Protein AF-A0A7X2PN90-F1 (afdb_monomer_lite)

Foldseek 3Di:
DDDDDDDDDDPPPPDDPDDDDPDPPPDDDPPDDPDDDDDDPQKDFPDDDDDDDPPWDDADAPDPLRPVNPVDDPTDPDDPDADPVGDDDGMDGDD

Structure (mmCIF, N/CA/C/O backbone):
data_AF-A0A7X2PN90-F1
#
_entry.id   AF-A0A7X2PN90-F1
#
loop_
_atom_site.group_PDB
_atom_site.id
_atom_site.type_symbol
_atom_site.label_atom_id
_atom_site.label_alt_id
_atom_site.label_comp_id
_atom_site.label_asym_id
_atom_site.label_entity_id
_atom_site.label_seq_id
_atom_site.pdbx_PDB_ins_code
_atom_site.Cartn_x
_atom_site.Cartn_y
_atom_site.Cartn_z
_atom_site.occupancy
_atom_site.B_iso_or_equiv
_atom_site.auth_seq_id
_atom_site.auth_comp_id
_atom_site.auth_asym_id
_atom_site.auth_atom_id
_atom_site.pdbx_PDB_model_num
ATOM 1 N N . MET A 1 1 ? 35.317 -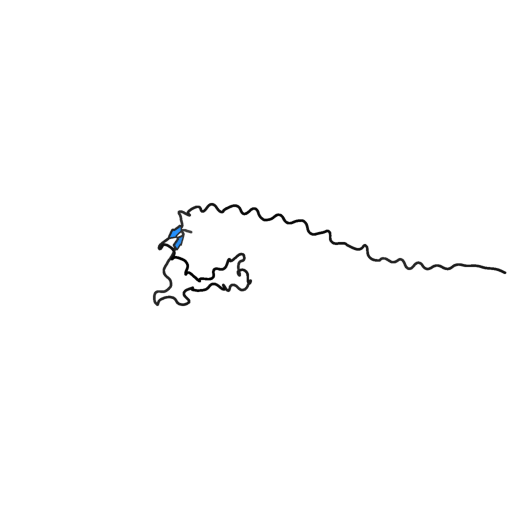1.482 -92.744 1.00 43.72 1 MET A N 1
ATOM 2 C CA . MET A 1 1 ? 36.182 -0.741 -91.798 1.00 43.72 1 MET A CA 1
ATOM 3 C C . MET A 1 1 ? 35.597 0.644 -91.556 1.00 43.72 1 MET A C 1
ATOM 5 O O . MET A 1 1 ? 35.671 1.462 -92.455 1.00 43.72 1 MET A O 1
ATOM 9 N N . ASN A 1 2 ? 34.973 0.887 -90.400 1.00 38.34 2 ASN A N 1
ATOM 10 C CA . ASN A 1 2 ? 35.325 1.986 -89.486 1.00 38.34 2 ASN A CA 1
ATOM 11 C C . ASN A 1 2 ? 34.387 1.979 -88.273 1.00 38.34 2 ASN A C 1
ATOM 13 O O . ASN A 1 2 ? 33.176 2.124 -88.394 1.00 38.34 2 ASN A O 1
ATOM 17 N N . ARG A 1 3 ? 34.988 1.752 -87.102 1.00 48.03 3 ARG A N 1
ATOM 18 C CA . ARG A 1 3 ? 34.356 1.665 -85.785 1.00 48.03 3 ARG A CA 1
ATOM 19 C C . ARG A 1 3 ? 34.327 3.053 -85.143 1.00 48.03 3 ARG A C 1
ATOM 21 O O . ARG A 1 3 ? 35.382 3.670 -85.040 1.00 48.03 3 ARG A O 1
ATOM 28 N N . ARG A 1 4 ? 33.168 3.481 -84.642 1.00 51.44 4 ARG A N 1
ATOM 29 C CA . ARG A 1 4 ? 32.982 4.479 -83.566 1.00 51.44 4 ARG A CA 1
ATOM 30 C C . ARG A 1 4 ? 31.660 4.104 -82.883 1.00 51.44 4 ARG A C 1
ATOM 32 O O . ARG A 1 4 ? 30.609 4.323 -83.459 1.00 51.44 4 ARG A O 1
ATOM 39 N N . SER A 1 5 ? 31.634 3.219 -81.885 1.00 47.72 5 SER A N 1
ATOM 40 C CA . SER A 1 5 ? 31.981 3.447 -80.474 1.00 47.72 5 SER A CA 1
ATOM 41 C C . SER A 1 5 ? 31.475 4.789 -79.952 1.00 47.72 5 SER A C 1
ATOM 43 O O . SER A 1 5 ? 32.038 5.818 -80.313 1.00 47.72 5 SER A O 1
ATOM 45 N N . LEU A 1 6 ? 30.423 4.752 -79.130 1.00 46.47 6 LEU A N 1
ATOM 46 C CA . LEU A 1 6 ? 30.446 5.219 -77.738 1.00 46.47 6 LEU A CA 1
ATOM 47 C C . LEU A 1 6 ? 29.140 4.786 -77.048 1.00 46.47 6 LEU A C 1
ATOM 49 O O . LEU A 1 6 ? 28.088 5.403 -77.180 1.00 46.47 6 LEU A O 1
ATOM 53 N N . LEU A 1 7 ? 29.238 3.668 -76.330 1.00 44.41 7 LEU A N 1
ATOM 54 C CA . LEU A 1 7 ? 28.416 3.377 -75.159 1.00 44.41 7 LEU A CA 1
ATOM 55 C C . LEU A 1 7 ? 28.849 4.338 -74.036 1.00 44.41 7 LEU A C 1
ATOM 57 O O . LEU A 1 7 ? 30.038 4.629 -73.928 1.00 44.41 7 LEU A O 1
ATOM 61 N N . PHE A 1 8 ? 27.923 4.796 -73.197 1.00 42.62 8 PHE A N 1
ATOM 62 C CA . PHE A 1 8 ? 27.816 4.382 -71.788 1.00 42.62 8 PHE A CA 1
ATOM 63 C C . PHE A 1 8 ? 26.934 5.347 -70.986 1.00 42.62 8 PHE A C 1
ATOM 65 O O . PHE A 1 8 ? 27.151 6.554 -70.927 1.00 42.62 8 PHE A O 1
ATOM 72 N N . SER A 1 9 ? 25.926 4.734 -70.371 1.00 47.31 9 SER A N 1
ATOM 73 C CA . SER A 1 9 ? 25.008 5.239 -69.360 1.00 47.31 9 SER A CA 1
ATOM 74 C C . SER A 1 9 ? 25.669 6.049 -68.250 1.00 47.31 9 SER A C 1
ATOM 76 O O . SER A 1 9 ? 26.688 5.626 -67.716 1.00 47.31 9 SER A O 1
ATOM 78 N N . SER A 1 10 ? 24.967 7.088 -67.792 1.00 41.19 10 SER A N 1
ATOM 79 C CA . SER A 1 10 ? 25.109 7.621 -66.433 1.00 41.19 10 SER A CA 1
ATOM 80 C C . SER A 1 10 ? 23.763 8.166 -65.940 1.00 41.19 10 SER A C 1
ATOM 82 O O . SER A 1 10 ? 23.533 9.372 -65.940 1.00 41.19 10 SER A O 1
ATOM 84 N N . LEU A 1 11 ? 22.856 7.279 -65.510 1.00 49.75 11 LEU A N 1
ATOM 85 C CA . LEU A 1 11 ? 21.875 7.661 -64.490 1.00 49.75 11 LEU A CA 1
ATOM 86 C C . LEU A 1 11 ? 22.663 7.823 -63.187 1.00 49.75 11 LEU A C 1
ATOM 88 O O . LEU A 1 11 ? 23.220 6.851 -62.678 1.00 49.75 11 LEU A O 1
ATOM 92 N N . ALA A 1 12 ? 22.737 9.043 -62.661 1.00 50.84 12 ALA A N 1
ATOM 93 C CA . ALA A 1 12 ? 23.284 9.281 -61.335 1.00 50.84 12 ALA A CA 1
ATOM 94 C C . ALA A 1 12 ? 22.371 8.604 -60.301 1.00 50.84 12 ALA A C 1
ATOM 96 O O . ALA A 1 12 ? 21.289 9.093 -59.982 1.00 50.84 12 ALA A O 1
ATOM 97 N N . VAL A 1 13 ? 22.800 7.442 -59.805 1.00 54.22 13 VAL A N 1
ATOM 98 C CA . VAL A 1 13 ? 22.166 6.736 -58.691 1.00 54.22 13 VAL A CA 1
ATOM 99 C C . VAL A 1 13 ? 22.410 7.556 -57.427 1.00 54.22 13 VAL A C 1
ATOM 101 O O . VAL A 1 13 ? 23.441 7.434 -56.770 1.00 54.22 13 VAL A O 1
ATOM 104 N N . TRP A 1 14 ? 21.461 8.419 -57.079 1.00 55.47 14 TRP A N 1
ATOM 105 C CA . TRP A 1 14 ? 21.341 8.931 -55.719 1.00 55.47 14 TRP A CA 1
ATOM 106 C C . TRP A 1 14 ? 20.651 7.840 -54.896 1.00 55.47 14 TRP A C 1
ATOM 108 O O . TRP A 1 14 ? 19.434 7.679 -54.948 1.00 55.47 14 TRP A O 1
ATOM 118 N N . GLY A 1 15 ? 21.435 7.001 -54.217 1.00 55.53 15 GLY A N 1
ATOM 119 C CA . GLY A 1 15 ? 20.893 5.807 -53.577 1.00 55.53 15 GLY A CA 1
ATOM 120 C C . GLY A 1 15 ? 21.736 5.263 -52.432 1.00 55.53 15 GLY A C 1
ATOM 121 O O . GLY A 1 15 ? 22.713 4.559 -52.652 1.00 55.53 15 GLY A O 1
ATOM 122 N N . GLN A 1 16 ? 21.236 5.503 -51.217 1.00 63.25 16 GLN A N 1
ATOM 123 C CA . GLN A 1 16 ? 21.323 4.599 -50.067 1.00 63.25 16 GLN A CA 1
ATOM 124 C C . GLN A 1 16 ? 22.711 4.432 -49.430 1.00 63.25 16 GLN A C 1
ATOM 126 O O . GLN A 1 16 ? 23.315 3.358 -49.459 1.00 63.25 16 GLN A O 1
ATOM 131 N N . LYS A 1 17 ? 23.174 5.464 -48.713 1.00 64.81 17 LYS A N 1
ATOM 132 C CA . LYS A 1 17 ? 24.120 5.225 -47.614 1.00 64.81 17 LYS A CA 1
ATOM 133 C C . LYS A 1 17 ? 23.375 4.370 -46.582 1.00 64.81 17 LYS A C 1
ATOM 135 O O . LYS A 1 17 ? 22.486 4.876 -45.905 1.00 64.81 17 LYS A O 1
ATOM 140 N N . LYS A 1 18 ? 23.667 3.065 -46.537 1.00 68.75 18 LYS A N 1
ATOM 141 C CA . LYS A 1 18 ? 23.066 2.122 -45.584 1.00 68.75 18 LYS A CA 1
ATOM 142 C C . LYS A 1 18 ? 23.316 2.644 -44.169 1.00 68.75 18 LYS A C 1
ATOM 144 O O . LYS A 1 18 ? 24.445 2.600 -43.688 1.00 68.75 18 LYS A O 1
ATOM 149 N N . PHE A 1 19 ? 22.281 3.183 -43.537 1.00 70.50 19 PHE A N 1
ATOM 150 C CA . PHE A 1 19 ? 22.318 3.540 -42.129 1.00 70.50 19 PHE A CA 1
ATOM 151 C C . PHE A 1 19 ? 22.220 2.237 -41.337 1.00 70.50 19 PHE A C 1
ATOM 153 O O . PHE A 1 19 ? 21.166 1.605 -41.299 1.00 70.50 19 PHE A O 1
ATOM 160 N N . ALA A 1 20 ? 23.351 1.785 -40.802 1.00 79.12 20 ALA A N 1
ATOM 161 C CA . ALA A 1 20 ? 23.383 0.698 -39.838 1.00 79.12 20 ALA A CA 1
ATOM 162 C C . ALA A 1 20 ? 23.222 1.323 -38.454 1.00 79.12 20 ALA A C 1
ATOM 164 O O . ALA A 1 20 ? 24.081 2.101 -38.037 1.00 79.12 20 ALA A O 1
ATOM 165 N N . ASP A 1 21 ? 22.115 1.011 -37.784 1.00 77.12 21 ASP A N 1
ATOM 166 C CA . ASP A 1 21 ? 21.889 1.431 -36.405 1.00 77.12 21 ASP A CA 1
ATOM 167 C C . ASP A 1 21 ? 22.997 0.819 -35.528 1.00 77.12 21 ASP A C 1
ATOM 169 O O . ASP A 1 21 ? 23.158 -0.411 -35.533 1.00 77.12 21 ASP A O 1
ATOM 173 N N . PRO A 1 22 ? 23.852 1.626 -34.870 1.00 81.25 22 PRO A N 1
ATOM 174 C CA . PRO A 1 22 ? 24.888 1.087 -34.003 1.00 81.25 22 PRO A CA 1
ATOM 175 C C . PRO A 1 22 ? 24.256 0.233 -32.903 1.00 81.25 22 PRO A C 1
ATOM 177 O O . PRO A 1 22 ? 23.155 0.512 -32.432 1.00 81.25 22 PRO A O 1
ATOM 180 N N . ALA A 1 23 ? 24.966 -0.817 -32.483 1.00 84.62 23 ALA A N 1
ATOM 181 C CA . ALA A 1 23 ? 24.485 -1.688 -31.418 1.00 84.62 23 ALA A CA 1
ATOM 182 C C . ALA A 1 23 ? 24.047 -0.847 -30.202 1.00 84.62 23 ALA A C 1
ATOM 184 O O . ALA A 1 23 ? 24.781 0.074 -29.819 1.00 84.62 23 ALA A O 1
ATOM 185 N N . PRO A 1 24 ? 22.880 -1.146 -29.596 1.00 80.56 24 PRO A N 1
ATOM 186 C CA . PRO A 1 24 ? 22.377 -0.365 -28.481 1.00 80.56 24 PRO A CA 1
ATOM 187 C C . PRO A 1 24 ? 23.433 -0.317 -27.371 1.00 80.56 24 PRO A C 1
ATOM 189 O O . PRO A 1 24 ? 24.101 -1.327 -27.107 1.00 80.56 24 PRO A O 1
ATOM 192 N N . PRO A 1 25 ? 23.622 0.844 -26.723 1.00 81.25 25 PRO A N 1
ATOM 193 C CA . PRO A 1 25 ? 24.583 0.959 -25.642 1.00 81.25 25 PRO A CA 1
ATOM 194 C C . PRO A 1 25 ? 24.231 -0.051 -24.548 1.00 81.25 25 PRO A C 1
ATOM 196 O O . PRO A 1 25 ? 23.062 -0.240 -24.207 1.00 81.25 25 PRO A O 1
ATOM 199 N N . LYS A 1 26 ? 25.250 -0.710 -23.985 1.00 83.88 26 LYS A N 1
ATOM 200 C CA . LYS A 1 26 ? 25.064 -1.586 -22.824 1.00 83.88 26 LYS A CA 1
ATOM 201 C C . LYS A 1 26 ? 24.516 -0.749 -21.669 1.00 83.88 26 LYS A C 1
ATOM 203 O O . LYS A 1 26 ? 25.249 0.033 -21.069 1.00 83.88 26 LYS A O 1
ATOM 208 N N . VAL A 1 27 ? 23.233 -0.916 -21.369 1.00 79.31 27 VAL A N 1
ATOM 209 C CA . VAL A 1 27 ? 22.592 -0.308 -20.202 1.00 79.31 27 VAL A CA 1
ATOM 210 C C . VAL A 1 27 ? 23.170 -0.944 -18.943 1.00 79.31 27 VAL A C 1
ATOM 212 O O . VAL A 1 27 ? 23.138 -2.164 -18.781 1.00 79.31 27 VAL A O 1
ATOM 215 N N . ALA A 1 28 ? 23.729 -0.116 -18.064 1.00 80.81 28 ALA A N 1
ATOM 216 C CA . ALA A 1 28 ? 24.122 -0.554 -16.735 1.00 80.81 28 ALA A CA 1
ATOM 217 C C . ALA A 1 28 ? 22.867 -0.917 -15.932 1.00 80.81 28 ALA A C 1
ATOM 219 O O . ALA A 1 28 ? 21.845 -0.233 -16.026 1.00 80.81 28 ALA A O 1
ATOM 220 N N . ALA A 1 29 ? 22.947 -1.979 -15.131 1.00 79.75 29 ALA A N 1
ATOM 221 C CA . ALA A 1 29 ? 21.902 -2.264 -14.160 1.00 79.75 29 ALA A CA 1
ATOM 222 C C . ALA A 1 29 ? 21.781 -1.074 -13.188 1.00 79.75 29 ALA A C 1
ATOM 224 O O . ALA A 1 29 ? 22.809 -0.518 -12.785 1.00 79.75 29 ALA A O 1
ATOM 225 N N . PRO A 1 30 ? 20.562 -0.661 -12.806 1.00 71.38 30 PRO A N 1
ATOM 226 C CA . PRO A 1 30 ? 20.404 0.371 -11.799 1.00 71.38 30 PRO A CA 1
ATOM 227 C C . PRO A 1 30 ? 21.024 -0.122 -10.491 1.00 71.38 30 PRO A C 1
ATOM 229 O O . PRO A 1 30 ? 20.673 -1.186 -9.980 1.00 71.38 30 PRO A O 1
ATOM 232 N N . ASN A 1 31 ? 21.950 0.663 -9.944 1.00 75.00 31 ASN A N 1
ATOM 233 C CA . ASN A 1 31 ? 22.457 0.438 -8.599 1.00 75.00 31 ASN A CA 1
ATOM 234 C C . ASN A 1 31 ? 21.307 0.736 -7.633 1.00 75.00 31 ASN A C 1
ATOM 236 O O . ASN A 1 31 ? 21.014 1.898 -7.351 1.00 75.00 31 ASN A O 1
ATOM 240 N N . GLY A 1 32 ? 20.612 -0.306 -7.176 1.00 66.12 32 GLY A N 1
ATOM 241 C CA . GLY A 1 32 ? 19.573 -0.172 -6.165 1.00 66.12 32 GLY A CA 1
ATOM 242 C C . GLY A 1 32 ? 20.192 0.373 -4.884 1.00 66.12 32 GLY A C 1
ATOM 243 O O . GLY A 1 32 ? 20.902 -0.343 -4.182 1.00 66.12 32 GLY A O 1
ATOM 244 N N . VAL A 1 33 ? 19.956 1.648 -4.583 1.00 69.38 33 VAL A N 1
ATOM 245 C CA . VAL A 1 33 ? 20.308 2.202 -3.276 1.00 69.38 33 VAL A CA 1
ATOM 246 C C . VAL A 1 33 ? 19.246 1.700 -2.297 1.00 69.38 33 VAL A C 1
ATOM 248 O O . VAL A 1 33 ? 18.061 1.952 -2.533 1.00 69.38 33 VAL A O 1
ATOM 251 N N . PRO A 1 34 ? 19.607 0.979 -1.221 1.00 71.38 34 PRO A N 1
ATOM 252 C CA . PRO A 1 34 ? 18.628 0.592 -0.219 1.00 71.38 34 PRO A CA 1
ATOM 253 C C . PRO A 1 34 ? 18.015 1.858 0.381 1.00 71.38 34 PRO A C 1
ATOM 255 O O . PRO A 1 34 ? 18.721 2.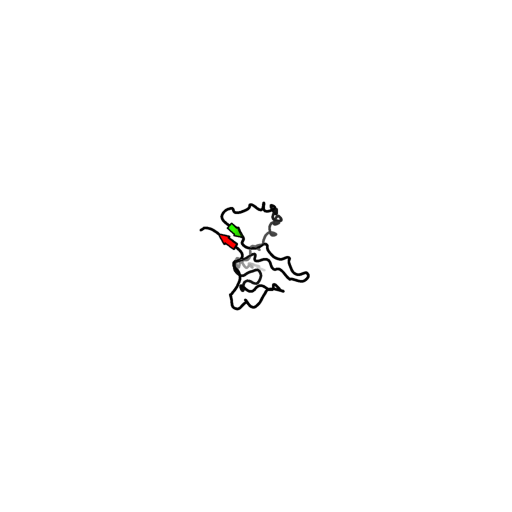728 0.895 1.00 71.38 34 PRO A O 1
ATOM 258 N N . ALA A 1 35 ? 16.692 1.979 0.285 1.00 73.75 35 ALA A N 1
ATOM 259 C CA . ALA A 1 35 ? 15.982 3.114 0.843 1.00 73.75 35 ALA A CA 1
ATOM 260 C C . ALA A 1 35 ? 16.129 3.094 2.371 1.00 73.75 35 ALA A C 1
ATOM 262 O O . ALA A 1 35 ? 15.676 2.164 3.042 1.00 73.75 35 ALA A O 1
ATOM 263 N N . VAL A 1 36 ? 16.764 4.122 2.935 1.00 79.94 36 VAL A N 1
ATOM 264 C CA . VAL A 1 36 ? 16.800 4.304 4.387 1.00 79.94 36 VAL A CA 1
ATOM 265 C C . VAL A 1 36 ? 15.419 4.779 4.825 1.00 79.94 36 VAL A C 1
ATOM 267 O O . VAL A 1 36 ? 15.009 5.900 4.527 1.00 79.94 36 VAL A O 1
ATOM 270 N N . VAL A 1 37 ? 14.684 3.914 5.524 1.00 79.56 37 VAL A N 1
ATOM 271 C CA . VAL A 1 37 ? 13.345 4.235 6.027 1.00 79.56 37 VAL A CA 1
ATOM 272 C C . VAL A 1 37 ? 13.470 5.262 7.152 1.00 79.56 37 VAL A C 1
ATOM 274 O O . VAL A 1 37 ? 13.832 4.926 8.279 1.00 79.56 37 VAL A O 1
ATOM 277 N N . LYS A 1 38 ? 13.159 6.527 6.856 1.00 84.56 38 LYS A N 1
ATOM 278 C CA . LYS A 1 38 ? 13.054 7.590 7.861 1.00 84.56 38 LYS A CA 1
ATOM 279 C C . LYS A 1 38 ? 11.604 7.717 8.318 1.00 84.56 38 LYS A C 1
ATOM 281 O O . LYS A 1 38 ? 10.700 7.847 7.496 1.00 84.56 38 LYS A O 1
ATOM 286 N N . ALA A 1 39 ? 11.378 7.694 9.629 1.00 85.56 39 ALA A N 1
ATOM 287 C CA . ALA A 1 39 ? 10.059 7.988 10.175 1.00 85.56 39 ALA A CA 1
ATOM 288 C C . ALA A 1 39 ? 9.683 9.447 9.875 1.00 85.56 39 ALA A C 1
ATOM 290 O O . ALA A 1 39 ? 10.492 10.351 10.094 1.00 85.56 39 ALA A O 1
ATOM 291 N N . ASN A 1 40 ? 8.459 9.668 9.394 1.00 87.62 40 ASN A N 1
ATOM 292 C CA . ASN A 1 40 ? 7.900 11.006 9.260 1.00 87.62 40 ASN A CA 1
ATOM 293 C C . ASN A 1 40 ? 7.204 11.395 10.582 1.00 87.62 40 ASN A C 1
ATOM 295 O O . ASN A 1 40 ? 6.203 10.757 10.917 1.00 87.62 40 ASN A O 1
ATOM 299 N N . PRO A 1 41 ? 7.708 12.388 11.343 1.00 90.50 41 PRO A N 1
ATOM 300 C CA . PRO A 1 41 ? 7.111 12.793 12.618 1.00 90.50 41 PRO A CA 1
ATOM 301 C C . PRO A 1 41 ? 5.722 13.429 12.465 1.00 90.50 41 PRO A C 1
ATOM 303 O O . PRO A 1 41 ? 4.945 13.414 13.414 1.00 90.50 41 PRO A O 1
ATOM 306 N N . GLU A 1 42 ? 5.390 13.947 11.283 1.00 93.94 42 GLU A N 1
ATOM 307 C CA . GLU A 1 42 ? 4.086 14.557 10.995 1.00 93.94 42 GLU A CA 1
ATOM 308 C C . GLU A 1 42 ? 3.007 13.512 10.691 1.00 93.94 42 GLU A C 1
ATOM 310 O O . GLU A 1 42 ? 1.820 13.834 10.691 1.00 93.94 42 GLU A O 1
ATOM 315 N N . ALA A 1 43 ? 3.401 12.257 10.441 1.00 93.31 43 ALA A N 1
ATOM 316 C CA . ALA A 1 43 ? 2.487 11.164 10.147 1.00 93.31 43 ALA A CA 1
ATOM 317 C C . ALA A 1 43 ? 2.116 10.401 11.426 1.00 93.31 43 ALA A C 1
ATOM 319 O O . ALA A 1 43 ? 2.937 9.706 12.037 1.00 93.31 43 ALA A O 1
ATOM 320 N N . LYS A 1 44 ? 0.840 10.455 11.802 1.00 93.88 44 LYS A N 1
ATOM 321 C CA . LYS A 1 44 ? 0.290 9.713 12.935 1.00 93.88 44 LYS A CA 1
ATOM 322 C C . LYS A 1 44 ? -0.417 8.457 12.444 1.00 93.88 44 LYS A C 1
ATOM 324 O O . LYS A 1 44 ? -1.306 8.508 11.603 1.00 93.88 44 LYS A O 1
ATOM 329 N N . ARG A 1 45 ? -0.035 7.302 12.994 1.00 93.44 45 ARG A N 1
ATOM 330 C CA . ARG A 1 45 ? -0.683 6.006 12.730 1.00 93.44 45 ARG A CA 1
ATOM 331 C C . ARG A 1 45 ? -1.655 5.683 13.860 1.00 93.44 45 ARG A C 1
ATOM 333 O O . ARG A 1 45 ? -1.267 5.733 15.023 1.00 93.44 45 ARG A O 1
ATOM 340 N N . HIS A 1 46 ? -2.878 5.286 13.525 1.00 94.12 46 HIS A N 1
ATOM 341 C CA . HIS A 1 46 ? -3.901 4.905 14.511 1.00 94.12 46 HIS A CA 1
ATOM 342 C C . HIS A 1 46 ? -3.908 3.401 14.797 1.00 94.12 46 HIS A C 1
ATOM 344 O O . HIS A 1 46 ? -4.388 2.966 15.842 1.00 94.12 46 HIS A O 1
ATOM 350 N N . LYS A 1 47 ? -3.366 2.589 13.880 1.00 89.94 47 LYS A N 1
ATOM 351 C CA . LYS A 1 47 ? -3.307 1.132 14.016 1.00 89.94 47 LYS A CA 1
ATOM 352 C C . LYS A 1 47 ? -2.061 0.559 13.343 1.00 89.94 47 LYS A C 1
ATOM 354 O O . LYS A 1 47 ? -1.642 1.027 12.286 1.00 89.94 47 LYS A O 1
ATOM 359 N N . LYS A 1 48 ? -1.488 -0.496 13.932 1.00 89.06 48 LYS A N 1
ATOM 360 C CA . LYS A 1 48 ? -0.443 -1.300 13.281 1.00 89.06 48 LYS A CA 1
ATOM 361 C C . LYS A 1 48 ? -1.042 -2.074 12.089 1.00 89.06 48 LYS A C 1
ATOM 363 O O . LYS A 1 48 ? -2.106 -2.674 12.260 1.00 89.06 48 LYS A O 1
ATOM 368 N N . PRO A 1 49 ? -0.377 -2.112 10.917 1.00 87.88 49 PRO A N 1
ATOM 369 C CA . PRO A 1 49 ? -0.812 -2.946 9.801 1.00 87.88 49 PRO A CA 1
ATOM 370 C C . PRO A 1 49 ? -0.935 -4.417 10.209 1.00 87.88 49 PRO A C 1
ATOM 372 O O . PRO A 1 49 ? -0.103 -4.937 10.958 1.00 87.88 49 PRO A O 1
ATOM 375 N N . ALA A 1 50 ? -1.981 -5.080 9.722 1.00 88.06 50 ALA A N 1
ATOM 376 C CA . ALA A 1 50 ? -2.120 -6.521 9.878 1.00 88.06 50 ALA A CA 1
ATOM 377 C C . ALA A 1 50 ? -1.074 -7.252 9.022 1.00 88.06 50 ALA A C 1
ATOM 379 O O . ALA A 1 50 ? -0.583 -6.711 8.032 1.00 88.06 50 ALA A O 1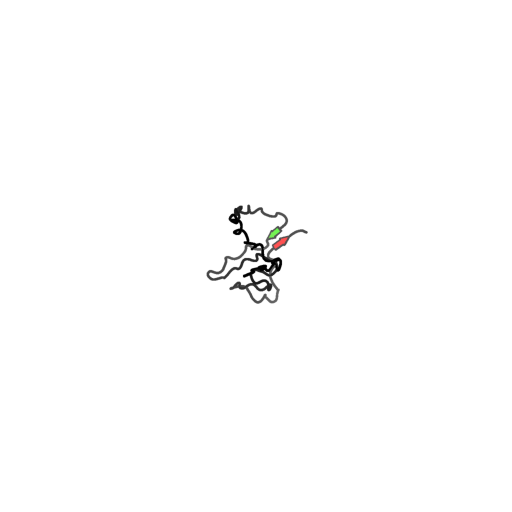
ATOM 380 N N . ALA A 1 51 ? -0.746 -8.488 9.399 1.00 91.69 51 ALA A N 1
ATOM 381 C CA . ALA A 1 51 ? 0.124 -9.326 8.586 1.00 91.69 51 ALA A CA 1
ATOM 382 C C . ALA A 1 51 ? -0.521 -9.632 7.224 1.00 91.69 51 ALA A C 1
ATOM 384 O O . ALA A 1 51 ? -1.743 -9.793 7.123 1.00 91.69 51 ALA A O 1
ATOM 385 N N . LEU A 1 52 ? 0.319 -9.748 6.195 1.00 92.00 52 LEU A N 1
ATOM 386 C CA . LEU A 1 52 ? -0.106 -10.183 4.872 1.00 92.00 52 LEU A CA 1
ATOM 387 C C . LEU A 1 52 ? -0.664 -11.612 4.950 1.00 92.00 52 LEU A C 1
ATOM 389 O O . LEU A 1 52 ? -0.114 -12.476 5.635 1.00 92.00 52 LEU A O 1
ATOM 393 N N . GLN A 1 53 ? -1.773 -11.866 4.258 1.00 93.88 53 GLN A N 1
ATOM 394 C CA . GLN A 1 53 ? -2.361 -13.204 4.197 1.00 93.88 53 GLN A CA 1
ATOM 395 C C . GLN A 1 53 ? -1.426 -14.146 3.422 1.00 93.88 53 GLN A C 1
ATOM 397 O O . GLN A 1 53 ? -0.868 -13.750 2.404 1.00 93.88 53 GLN A O 1
ATOM 402 N N . LYS A 1 54 ? -1.304 -15.410 3.859 1.00 91.56 54 LYS A N 1
ATOM 403 C CA . LYS A 1 54 ? -0.322 -16.397 3.350 1.00 91.56 54 LYS A CA 1
ATOM 404 C C . LYS A 1 54 ? -0.293 -16.567 1.818 1.00 91.56 54 LYS A C 1
ATOM 406 O O . LYS A 1 54 ? 0.746 -16.919 1.282 1.00 91.56 54 LYS A O 1
ATOM 411 N N . ASN A 1 55 ? -1.408 -16.295 1.135 1.00 93.69 55 ASN A N 1
ATOM 412 C CA . ASN A 1 55 ? -1.557 -16.424 -0.319 1.00 93.69 55 ASN A CA 1
ATOM 413 C C . ASN A 1 55 ? -2.087 -15.127 -0.969 1.00 93.69 55 ASN A C 1
ATOM 415 O O . ASN A 1 55 ? -2.829 -15.195 -1.949 1.00 93.69 55 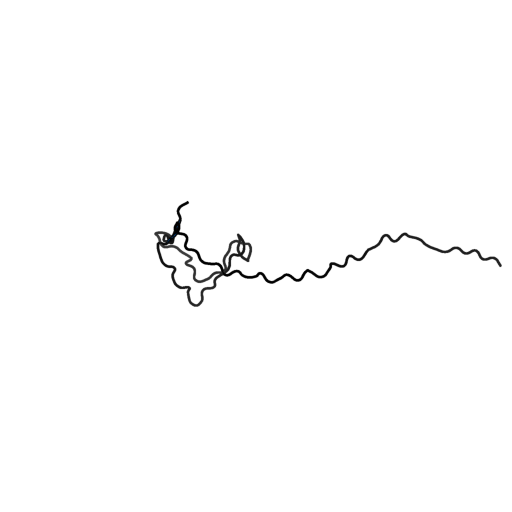ASN A O 1
ATOM 419 N N . ALA A 1 56 ? -1.830 -13.961 -0.369 1.00 95.25 56 ALA A N 1
ATOM 420 C CA . ALA A 1 56 ? -2.142 -12.688 -1.011 1.00 95.25 56 ALA A CA 1
ATOM 421 C C . ALA A 1 56 ? -1.148 -12.421 -2.147 1.00 95.25 56 ALA A C 1
ATOM 423 O O . ALA A 1 56 ? 0.056 -12.592 -1.976 1.00 95.25 56 ALA A O 1
ATOM 424 N N . VAL A 1 57 ? -1.674 -11.993 -3.291 1.00 94.88 57 VAL A N 1
ATOM 425 C CA . VAL A 1 57 ? -0.881 -11.449 -4.399 1.00 94.88 57 VAL A CA 1
ATOM 426 C C . VAL A 1 57 ? -0.763 -9.948 -4.167 1.00 94.88 57 VAL A C 1
ATOM 428 O O . VAL A 1 57 ? -1.791 -9.303 -3.957 1.00 94.88 57 VAL A O 1
ATOM 431 N N . THR A 1 58 ? 0.464 -9.434 -4.183 1.00 93.50 58 THR A N 1
ATOM 432 C CA . THR A 1 58 ? 0.800 -8.004 -4.117 1.00 93.50 58 THR A CA 1
ATOM 433 C C . THR A 1 58 ? 1.291 -7.536 -5.482 1.00 93.50 58 THR A C 1
ATOM 435 O O . THR A 1 58 ? 1.909 -8.324 -6.202 1.00 93.50 58 THR A O 1
ATOM 438 N N . GLU A 1 59 ? 1.060 -6.274 -5.827 1.00 92.56 59 GLU A N 1
ATOM 439 C CA . GLU A 1 59 ? 1.487 -5.707 -7.106 1.00 92.56 59 GLU A CA 1
ATOM 440 C C . GLU A 1 59 ? 2.188 -4.365 -6.895 1.00 92.56 59 GLU A C 1
ATOM 442 O O . GLU A 1 59 ? 1.702 -3.496 -6.171 1.00 92.56 59 GLU A O 1
ATOM 447 N N . ASP A 1 60 ? 3.328 -4.184 -7.558 1.00 92.44 60 ASP A N 1
ATOM 448 C CA . ASP A 1 60 ? 4.017 -2.899 -7.566 1.00 92.44 60 ASP A CA 1
ATOM 449 C C . ASP A 1 60 ? 3.301 -1.906 -8.490 1.00 92.44 60 ASP A C 1
ATOM 451 O O . ASP A 1 60 ? 2.800 -2.254 -9.560 1.00 92.44 60 ASP A O 1
ATOM 455 N N . TRP A 1 61 ? 3.309 -0.629 -8.105 1.00 92.31 61 TRP A N 1
ATOM 456 C CA . TRP A 1 61 ? 2.730 0.470 -8.885 1.00 92.31 61 TRP A CA 1
ATOM 457 C C . TRP A 1 61 ? 3.832 1.404 -9.411 1.00 92.31 61 TRP A C 1
ATOM 459 O O . TRP A 1 61 ? 4.036 2.491 -8.871 1.00 92.31 61 TRP A O 1
ATOM 469 N N . PRO A 1 62 ? 4.574 1.003 -10.463 1.00 92.06 62 PRO A N 1
ATOM 470 C CA . PRO A 1 62 ? 5.717 1.771 -10.964 1.00 92.06 62 PRO A CA 1
ATOM 471 C C . PRO A 1 62 ? 5.316 3.040 -11.732 1.00 92.06 62 PRO A C 1
ATOM 473 O O . PRO A 1 62 ? 6.160 3.891 -12.004 1.00 92.06 62 PRO A O 1
ATOM 476 N N . SER A 1 63 ? 4.043 3.168 -12.115 1.00 92.62 63 SER A N 1
ATOM 477 C CA . SER A 1 63 ? 3.502 4.318 -12.838 1.00 92.62 63 SER A CA 1
ATOM 478 C C . SER A 1 63 ? 2.141 4.719 -12.269 1.00 92.62 63 SER A C 1
ATOM 480 O O . SER A 1 63 ? 1.521 3.946 -11.538 1.00 92.62 63 SER A O 1
ATOM 482 N N . PHE A 1 64 ? 1.653 5.913 -12.624 1.00 92.94 64 PHE A N 1
ATOM 483 C CA . PHE A 1 64 ? 0.381 6.449 -12.117 1.00 92.94 64 PHE A CA 1
ATOM 484 C C . PHE A 1 64 ? -0.807 5.487 -12.289 1.00 92.94 64 PHE A C 1
ATOM 486 O O . PHE A 1 64 ? -1.668 5.409 -11.421 1.00 92.94 64 PHE A O 1
ATOM 493 N N . LEU A 1 65 ? -0.835 4.730 -13.388 1.00 95.00 65 LEU A N 1
ATOM 494 C CA . LEU A 1 65 ? -1.905 3.778 -13.699 1.00 95.00 65 LEU A CA 1
ATOM 495 C C . LEU A 1 65 ? -1.491 2.315 -13.464 1.00 95.00 65 LEU A C 1
ATOM 497 O O . LEU A 1 65 ? -2.093 1.409 -14.042 1.00 95.00 65 LEU A O 1
ATOM 501 N N . GLY A 1 66 ? -0.462 2.085 -12.647 1.00 92.44 66 GLY A N 1
ATOM 502 C CA . GLY A 1 66 ? 0.084 0.757 -12.373 1.00 92.44 66 GLY A CA 1
ATOM 503 C C . GLY A 1 66 ? 0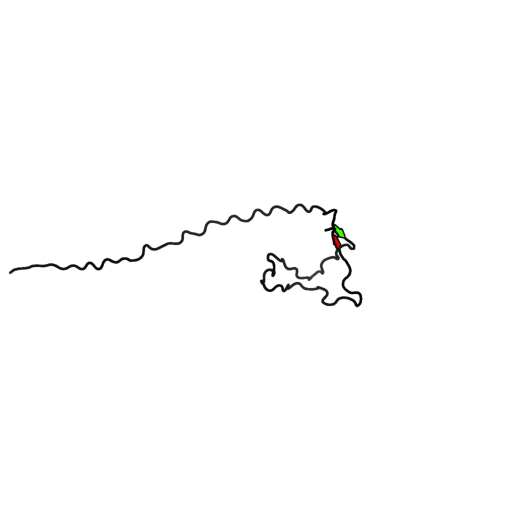.921 0.200 -13.528 1.00 92.44 66 GLY A C 1
ATOM 504 O O . GLY A 1 66 ? 1.260 0.915 -14.476 1.00 92.44 66 GLY A O 1
ATOM 505 N N . ALA A 1 67 ? 1.281 -1.081 -13.440 1.00 91.19 67 ALA A N 1
ATOM 506 C CA . ALA A 1 67 ? 2.065 -1.775 -14.466 1.00 91.19 67 ALA A CA 1
ATOM 507 C C . ALA A 1 67 ? 1.260 -2.045 -15.753 1.00 91.19 67 ALA A C 1
ATOM 509 O O . ALA A 1 67 ? 1.816 -2.094 -16.847 1.00 91.19 67 ALA A O 1
ATOM 510 N N . SER A 1 68 ? -0.058 -2.194 -15.623 1.00 93.69 68 SER A N 1
ATOM 511 C CA . SER A 1 68 ? -1.008 -2.443 -16.715 1.00 93.69 68 SER A CA 1
ATOM 512 C C . SER A 1 68 ? -1.532 -1.166 -17.386 1.00 93.69 68 SER A C 1
ATOM 514 O O . SER A 1 68 ? -2.275 -1.247 -18.363 1.00 93.69 68 SER A O 1
ATOM 516 N N . HIS A 1 69 ? -1.165 0.010 -16.867 1.00 94.44 69 HIS A N 1
ATOM 517 C CA . HIS A 1 69 ? -1.587 1.324 -17.357 1.00 94.44 69 HIS A CA 1
ATOM 518 C C . HIS A 1 69 ? -3.111 1.537 -17.445 1.00 94.44 69 HIS A C 1
ATOM 520 O O . HIS A 1 69 ? -3.585 2.318 -18.268 1.00 94.44 69 HIS A O 1
ATOM 526 N N . ASN A 1 70 ? -3.890 0.880 -16.582 1.00 96.00 70 ASN A N 1
ATOM 527 C CA . ASN A 1 70 ? -5.352 1.011 -16.552 1.00 96.00 70 ASN A CA 1
ATOM 528 C C . ASN A 1 70 ? -5.919 1.412 -15.176 1.00 96.00 70 ASN A C 1
ATOM 530 O O . ASN A 1 70 ? -7.134 1.526 -15.032 1.00 96.00 70 ASN A O 1
ATOM 534 N N . GLY A 1 71 ? -5.062 1.629 -14.172 1.00 93.62 71 GLY A N 1
ATOM 535 C CA . GLY A 1 71 ? -5.481 1.993 -12.816 1.00 93.62 71 GLY A CA 1
ATOM 536 C C . GLY A 1 71 ? -6.166 0.860 -12.042 1.00 93.62 71 GLY A C 1
ATOM 537 O O . GLY A 1 71 ? -6.799 1.121 -11.021 1.00 93.62 71 GLY A O 1
ATOM 538 N N . ILE A 1 72 ? -6.062 -0.386 -12.513 1.00 92.75 72 ILE A N 1
ATOM 539 C CA . ILE A 1 72 ? -6.626 -1.575 -11.871 1.00 92.75 72 ILE A CA 1
ATOM 540 C C . ILE A 1 72 ? -5.481 -2.437 -11.337 1.00 92.75 72 ILE A C 1
ATOM 542 O O . ILE A 1 72 ? -4.601 -2.849 -12.088 1.00 92.75 72 ILE A O 1
ATOM 546 N N . SER A 1 73 ? -5.543 -2.741 -10.039 1.00 91.56 73 SER A N 1
ATOM 547 C CA . SER A 1 73 ? -4.649 -3.683 -9.357 1.00 91.56 73 SER A CA 1
ATOM 548 C C . SER A 1 73 ? -5.176 -5.121 -9.461 1.00 91.56 73 SER A C 1
ATOM 550 O O . SER A 1 73 ? -6.377 -5.363 -9.292 1.00 91.56 73 SER A O 1
ATOM 552 N N . GLY A 1 74 ? -4.278 -6.078 -9.706 1.00 92.25 74 GLY A N 1
ATOM 553 C CA . GLY A 1 74 ? -4.532 -7.521 -9.677 1.00 92.25 74 GLY A CA 1
ATOM 554 C C . GLY A 1 74 ? -4.402 -8.157 -8.287 1.00 92.25 74 GLY A C 1
ATOM 555 O O . GLY A 1 74 ? -4.478 -9.382 -8.158 1.00 92.25 74 GLY A O 1
ATOM 556 N N . GLU A 1 75 ? -4.197 -7.354 -7.242 1.00 94.31 75 GLU A N 1
ATOM 557 C CA . GLU A 1 75 ? -4.003 -7.836 -5.879 1.00 94.31 75 GLU A CA 1
ATOM 558 C C . GLU A 1 75 ? -5.202 -8.627 -5.337 1.00 94.31 75 GLU A C 1
ATOM 560 O O . GLU A 1 75 ? -6.374 -8.379 -5.641 1.00 94.31 75 GLU A O 1
ATOM 565 N N . THR A 1 76 ? -4.911 -9.601 -4.475 1.00 95.06 76 THR A N 1
ATOM 566 C CA . THR A 1 76 ? -5.926 -10.506 -3.923 1.00 95.06 76 THR A CA 1
ATOM 567 C C . THR A 1 76 ? -6.039 -10.389 -2.408 1.00 95.06 76 THR A C 1
ATOM 569 O O . THR A 1 76 ? -5.194 -9.812 -1.734 1.00 95.06 76 THR A O 1
ATOM 572 N N . ARG A 1 77 ? -7.119 -10.953 -1.843 1.00 92.81 77 ARG A N 1
ATOM 573 C CA . ARG A 1 77 ? -7.404 -10.941 -0.391 1.00 92.81 77 ARG A CA 1
ATOM 574 C C . ARG A 1 77 ? -7.589 -9.537 0.209 1.00 92.81 77 ARG A C 1
ATOM 576 O O . ARG A 1 77 ? -7.475 -9.369 1.419 1.00 92.81 77 ARG A O 1
ATOM 583 N N . ILE A 1 78 ? -7.968 -8.569 -0.624 1.00 89.12 78 ILE A N 1
ATOM 584 C CA . ILE A 1 78 ? -8.386 -7.225 -0.215 1.00 89.12 78 ILE A CA 1
ATOM 585 C C . ILE A 1 78 ? -9.877 -7.229 0.143 1.00 89.12 78 ILE A C 1
ATOM 587 O O . ILE A 1 78 ? -10.696 -7.880 -0.516 1.00 89.12 78 ILE A O 1
ATOM 591 N N . SER A 1 79 ? -10.247 -6.487 1.187 1.00 88.25 79 SER A N 1
ATOM 592 C CA . SER A 1 79 ? -11.646 -6.247 1.543 1.00 88.25 79 SER A CA 1
ATOM 593 C C . SER A 1 79 ? -12.363 -5.490 0.424 1.00 88.25 79 SER A C 1
ATOM 595 O O . SER A 1 79 ? -12.084 -4.323 0.180 1.00 88.25 79 SER A O 1
ATOM 597 N N . LYS A 1 80 ? -13.328 -6.140 -0.234 1.00 89.19 80 LYS A N 1
ATOM 598 C CA . LYS A 1 80 ? -14.134 -5.531 -1.313 1.00 89.19 80 LYS A CA 1
ATOM 599 C C . LYS A 1 80 ? -15.313 -4.691 -0.814 1.00 89.19 80 LYS A C 1
ATOM 601 O O . LYS A 1 80 ? -16.035 -4.106 -1.613 1.00 89.19 80 LYS A O 1
ATOM 606 N N . LYS A 1 81 ? -15.569 -4.707 0.495 1.00 90.81 81 LYS A N 1
ATOM 607 C CA . LYS A 1 81 ? -16.687 -4.018 1.143 1.00 90.81 81 LYS A CA 1
ATOM 608 C C . LYS A 1 81 ? -16.210 -3.427 2.462 1.00 90.81 81 LYS A C 1
ATOM 610 O O . LYS A 1 81 ? -15.454 -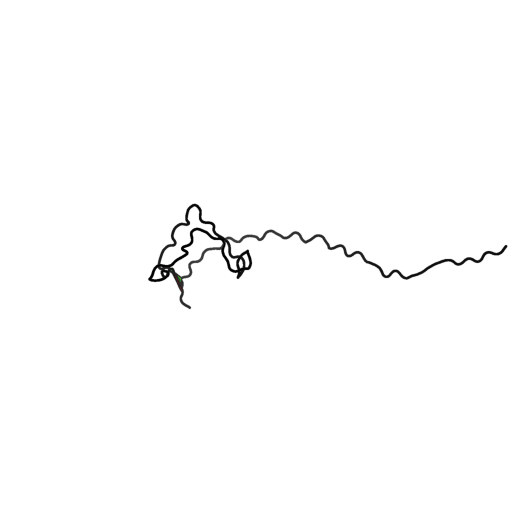4.077 3.185 1.00 90.81 81 LYS A O 1
ATOM 615 N N . PHE A 1 82 ? -16.682 -2.227 2.769 1.00 88.88 82 PHE A N 1
ATOM 616 C CA . PHE A 1 82 ? -16.514 -1.617 4.083 1.00 88.88 82 PHE A CA 1
ATOM 617 C C . PHE A 1 82 ? -17.681 -1.986 5.002 1.00 88.88 82 PHE A C 1
ATOM 619 O O . PHE A 1 82 ? -18.736 -2.423 4.536 1.00 88.88 82 PHE A O 1
ATOM 626 N N . SER A 1 83 ? -17.484 -1.837 6.313 1.00 89.31 83 SER A N 1
ATOM 627 C CA . SER A 1 83 ? -18.585 -1.907 7.276 1.00 89.31 83 SER A CA 1
ATOM 628 C C . SER A 1 83 ? -19.549 -0.734 7.074 1.00 89.31 83 SER A C 1
ATOM 630 O O . SER A 1 83 ? -19.240 0.231 6.375 1.00 89.31 83 SER A O 1
ATOM 632 N N . SER A 1 84 ? -20.711 -0.789 7.726 1.00 93.25 84 SER A N 1
ATOM 633 C CA . SER A 1 84 ? -21.695 0.305 7.721 1.00 93.25 84 SER A CA 1
ATOM 634 C C . SER A 1 84 ? -21.121 1.641 8.207 1.00 93.25 84 SER A C 1
ATOM 636 O O . SER A 1 84 ? -21.562 2.694 7.766 1.00 93.25 84 SER A O 1
ATOM 638 N N . SER A 1 85 ? -20.112 1.599 9.077 1.00 93.88 85 SER A N 1
ATOM 639 C CA . SER A 1 85 ? -19.376 2.764 9.577 1.00 93.88 85 SER A CA 1
ATOM 640 C C . SER A 1 85 ? -18.287 3.288 8.627 1.00 93.88 85 SER A C 1
ATOM 642 O O . SER A 1 85 ? -17.585 4.229 8.983 1.00 93.88 85 SER A O 1
ATOM 644 N N . GLY A 1 86 ? -18.093 2.667 7.458 1.00 91.56 86 GLY A N 1
ATOM 645 C CA . GLY A 1 86 ? -17.027 3.010 6.515 1.00 91.56 86 GLY A CA 1
ATOM 646 C C . GLY A 1 86 ? -15.647 2.433 6.873 1.00 91.56 86 GLY A C 1
ATOM 647 O O . GLY A 1 86 ? -15.510 1.670 7.837 1.00 91.56 86 GLY A O 1
ATOM 648 N N . PRO A 1 87 ? -14.610 2.741 6.068 1.00 90.88 87 PRO A N 1
ATOM 649 C CA . PRO A 1 87 ? -13.248 2.303 6.342 1.00 90.88 87 PRO A CA 1
ATOM 650 C C . PRO A 1 87 ? -12.693 3.001 7.594 1.00 90.88 87 PRO A C 1
ATOM 652 O O . PRO A 1 87 ? -12.896 4.203 7.769 1.00 90.88 87 PRO A O 1
ATOM 655 N N . PRO A 1 88 ? -11.960 2.287 8.463 1.00 89.69 88 PRO A N 1
ATOM 656 C CA . PRO A 1 88 ? -11.334 2.906 9.624 1.00 89.69 88 PRO A CA 1
ATOM 657 C C . PRO A 1 88 ? -10.184 3.833 9.206 1.00 89.69 88 PRO A C 1
ATOM 659 O O . PRO A 1 88 ? -9.435 3.520 8.279 1.00 89.69 88 PRO A O 1
ATOM 662 N N . LEU A 1 89 ? -9.988 4.931 9.942 1.00 91.62 89 LEU A N 1
ATOM 663 C CA . LEU A 1 89 ? -8.812 5.792 9.795 1.00 91.62 89 LEU A CA 1
ATOM 664 C C . LEU A 1 89 ? -7.546 5.011 10.186 1.00 91.62 89 LEU A C 1
ATOM 666 O O . LEU A 1 89 ? -7.421 4.539 11.317 1.00 91.62 89 LEU A O 1
ATOM 670 N N . VAL A 1 90 ? -6.611 4.851 9.246 1.00 92.31 90 VAL A N 1
ATOM 671 C CA . VAL A 1 90 ? -5.364 4.091 9.465 1.00 92.31 90 VAL A CA 1
ATOM 672 C C . VAL A 1 90 ? -4.209 5.017 9.836 1.00 92.31 90 VAL A C 1
ATOM 674 O O . VAL A 1 90 ? -3.443 4.712 10.756 1.00 92.31 90 VAL A O 1
ATOM 677 N N . TRP A 1 91 ? -4.094 6.150 9.148 1.00 93.94 91 TRP A N 1
ATOM 678 C CA . TRP A 1 91 ? -3.088 7.176 9.393 1.00 93.94 91 TRP A CA 1
ATOM 679 C C . TRP A 1 91 ? -3.587 8.546 8.924 1.00 93.94 91 TRP A C 1
ATOM 681 O O . TRP A 1 91 ? -4.466 8.629 8.069 1.00 93.94 91 TRP A O 1
ATOM 691 N N . GLU A 1 92 ? -3.002 9.595 9.484 1.00 95.44 92 GLU A N 1
ATOM 692 C CA . GLU A 1 92 ? -3.210 10.993 9.111 1.00 95.44 92 GLU A CA 1
ATOM 693 C C . GLU A 1 92 ? -1.858 11.717 9.095 1.00 95.44 92 GLU A C 1
ATOM 695 O O . GLU A 1 92 ? -0.898 11.265 9.725 1.00 95.44 92 GLU A O 1
ATOM 700 N N . MET A 1 93 ? -1.761 12.811 8.344 1.00 95.44 93 MET A N 1
ATOM 701 C CA . MET A 1 93 ? -0.555 13.632 8.274 1.00 95.44 93 MET A CA 1
ATOM 702 C C . MET A 1 93 ? -0.941 15.108 8.294 1.00 95.44 93 MET A C 1
ATOM 704 O O . MET A 1 93 ? -1.917 15.503 7.652 1.00 95.44 93 MET A O 1
ATOM 708 N N . THR A 1 94 ? -0.178 15.909 9.031 1.00 92.88 94 THR A N 1
ATOM 709 C CA . THR A 1 94 ? -0.312 17.369 8.997 1.00 92.88 94 THR A CA 1
ATOM 710 C C . THR A 1 94 ? 0.098 17.890 7.621 1.00 92.88 94 THR A C 1
ATOM 712 O O . THR A 1 94 ? 1.057 17.399 7.034 1.00 92.88 94 THR A O 1
ATOM 715 N N . LYS A 1 95 ? -0.667 18.843 7.089 1.00 83.25 95 LYS A N 1
ATOM 716 C CA . LYS A 1 95 ? -0.375 19.471 5.797 1.00 83.25 95 LYS A CA 1
ATOM 717 C C . LYS A 1 95 ? 0.883 20.333 5.853 1.00 83.25 95 LYS A C 1
ATOM 719 O O . LYS A 1 95 ? 1.050 21.022 6.883 1.00 83.25 95 LYS A O 1
#

Secondary structure (DSSP, 8-state):
--------------------PPPPP-PPPP--PPP-----TTEEESSPPPPPPTT-------STTTTTTSS-----S--SS--TT-SPP-EEE--

Sequence (95 aa):
MNRRSLLFSSLAVWGQKKFADPAPPKVAAPNGVPAVVKANPEAKRHKKPAALQKNAVTEDWPSFLGASHNGISGETRISKKFSSSGPPLVWEMTK

Radius of gyration: 33.23 Å; chains: 1; bounding box: 58×36×106 Å

pLDDT: mean 81.12, std 16.44, range [38.34, 96.0]

=== Feature glossary ===
Feature key, reading from the visual/contextual features back to the raw sequence:

Rendered structure images. Structure images are PyMOL renders from six orthogonal camera directions. Cartoon representation draws helices as coils and strands as arrows; sticks shows the backbone as bonds; surface shows the solvent-excluded envelope. Rainbow coloring maps sequence position to hue (blue→red, N→C); chain coloring assigns a distinct color per polypeptide.

Contact-map, Ramachandran, and PAE plots. Three diagnostic plots accompany the record. The Cα contact map visualizes the tertiary structure as a 2D adjacency matrix (8 Å cutoff, sequence-local contacts suppressed). The Ramachandran plot shows the distribution of backbone (φ, ψ) torsions, with points in the α and β basins reflecting secondary structure content. The PAE plot shows AlphaFold's inter-residue confidence as a color matrix.

InterPro / GO / CATH / organism. The annotation block draws on four external resources. InterPro: which protein families and domains the sequence belongs to. GO: standardized terms for what the protein does, what process it participates in, and where in the cell it acts. CATH: which structural fold it has in the CATH hierarchy. Organism: the species of origin.

Nearest PDB structures. Structural nearest neighbors (via Foldseek easy-search vs the PDB). Reported per hit: target PDB id, E-value, and alignment TM-score. A TM-score above ~0.5 is the conventional threshold for 'same fold'.

Predicted aligned error. Predicted aligned error is AlphaFold's pairwise confidence. Unlike pLDDT (per-residue), PAE is per-residue-pair and captures whether two parts of the structure are correctly placed relative to each other. Units are ångströms of expected positional error.

Solvent-accessible surface area. SASA measures how much of the protein is reachable by solvent. It is computed by rolling a water-sized probe over the atomic surface and summing the exposed area (Å²). Per-residue SASA distinguishes core (buried, low SASA) from surface (exposed, high SASA) residues; total SASA is a whole-molecule size measure.

B-factor. Crystallographic B-factors measure how much each atom's electron density is smeared out, in Å². They rise in mobile loops and surface residues and fall in the buried interior. In AlphaFold models this column is repurposed to hold pLDDT instead.

pLDDT. For AlphaFold models, the B-factor field carries pLDDT — the model's own estimate of local accuracy on a 0–100 scale. Regions with pLDDT<50 should be treated as essentially unmodeled; they often correspond to intrinsically disordered segments.

Backbone torsions (φ/ψ). φ (phi) and ψ (psi) are the two rotatable backbone dihedrals per residue: φ is the C(i-1)–N–Cα–C torsion, ψ is the N–Cα–C–N(i+1) torsion, both in degrees on (−180°, 180°]. α-helical residues cluster near (−60°, −45°); β-strand residues near (−120°, +130°). A Ramachandran plot is simply a scatter of (φ, ψ) for every residue.

Radius of gyration, Cα contacts, bounding box. Radius of gyration (Rg) is the root-mean-square distance of Cα atoms from their centroid — a single number for overall size and compactness. A globular domain of N residues has Rg ≈ 2.2·N^0.38 Å; an extended or disordered chain has a much larger Rg. The Cα contact count is the number of residue pairs whose Cα atoms are within 8 Å and are more than four positions apart in sequence — a standard proxy for tertiary packing density. The bounding box is the smallest axis-aligned box enclosing all Cα atoms.

Secondary structure (3-state, P-SEA). Three-state secondary structure (P-SEA) collapses the eight DSSP classes into helix (a), strand (b), and coil (c). P-SEA assigns these from Cα geometry alone — distances and angles — without requiring backbone oxygens, so it works on any Cα trace.

Secondary structure (8-state, DSSP). Secondary structure is the local, repeating backbone conformation. DSSP classifies it into eight states by reading the hydrogen-bond network: three helix types (H, G, I), two β types (E, B), two non-regular types (T, S), and unstructured coil (-).

Foldseek 3Di. The Foldseek 3Di string encodes local tertiary geometry as a 20-letter alphabet — one character per residue — derived from the relative positions of nearby Cα atoms. Unlike the amino-acid sequence, 3Di is a direct function of the 3D structure, so two proteins with the same fold have similar 3Di strings even at low sequence identity.

mmCIF coordinates. Structure coordinates are given as an mmCIF _atom_site loop: one row per atom with element, residue name, chain id, sequence number, and x/y/z position in Å. Only the four main-chain atoms per residue are included here; side chains are omitted to keep the record compact.

Sequence. This is the polypeptide sequence — one letter per residue, N-terminus first. Length ranges from a few dozen residues for small domains to over a thousand for large multi-domain proteins.